Protein AF-K1TF66-F1 (afdb_monomer)

Structure (mmCIF, N/CA/C/O backbone):
data_AF-K1TF66-F1
#
_entry.id   AF-K1TF66-F1
#
loop_
_atom_site.group_PDB
_atom_site.id
_atom_site.type_symbol
_atom_site.label_atom_id
_atom_site.label_alt_id
_atom_site.label_comp_id
_atom_site.label_asym_id
_atom_site.label_entity_id
_atom_site.label_seq_id
_atom_site.pdbx_PDB_ins_code
_atom_site.Cartn_x
_atom_site.Cartn_y
_atom_site.Cartn_z
_atom_site.occupancy
_atom_site.B_iso_or_equiv
_atom_site.auth_seq_id
_atom_site.auth_comp_id
_atom_site.auth_asym_id
_atom_site.auth_atom_id
_atom_site.pdbx_PDB_model_num
ATOM 1 N N . SER A 1 1 ? 3.346 -2.166 -16.291 1.00 53.78 1 SER A N 1
ATOM 2 C CA . SER A 1 1 ? 2.763 -1.190 -15.350 1.00 53.78 1 SER A CA 1
ATOM 3 C C . SER A 1 1 ? 1.456 -1.763 -14.837 1.00 53.78 1 SER A C 1
ATOM 5 O O . S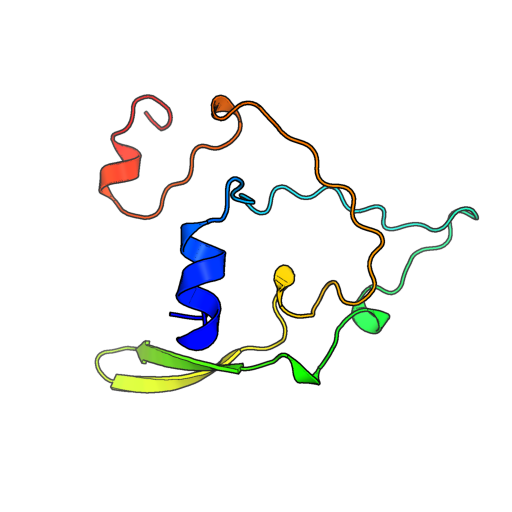ER A 1 1 ? 0.761 -2.369 -15.641 1.00 53.78 1 SER A O 1
ATOM 7 N N . GLN A 1 2 ? 1.143 -1.626 -13.545 1.00 65.62 2 GLN A N 1
ATOM 8 C CA . GLN A 1 2 ? -0.160 -2.035 -12.982 1.00 65.62 2 GLN A CA 1
ATOM 9 C C . GLN A 1 2 ? -1.290 -1.048 -13.340 1.00 65.62 2 GLN A C 1
ATOM 11 O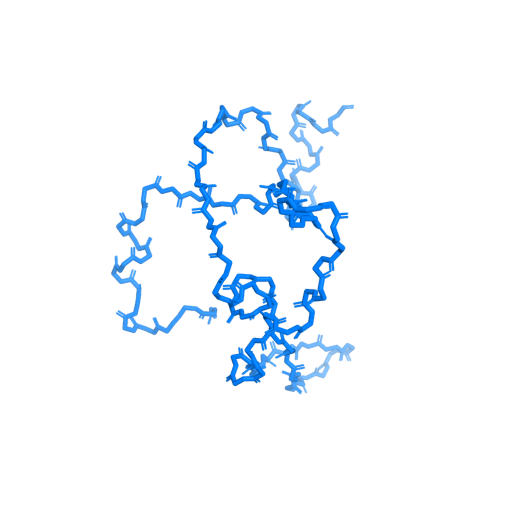 O . GLN A 1 2 ? -2.449 -1.306 -13.049 1.00 65.62 2 GLN A O 1
ATOM 16 N N . ILE A 1 3 ? -0.951 0.080 -13.973 1.00 75.75 3 ILE A N 1
ATOM 17 C CA . ILE A 1 3 ? -1.891 1.123 -14.386 1.00 75.75 3 ILE A CA 1
ATOM 18 C C . ILE A 1 3 ? -2.315 0.846 -15.826 1.00 75.75 3 ILE A C 1
ATOM 20 O O . ILE A 1 3 ? -1.453 0.739 -16.709 1.00 75.75 3 ILE A O 1
ATOM 24 N N . ALA A 1 4 ? -3.622 0.718 -16.060 1.00 82.06 4 ALA A N 1
ATOM 25 C CA . ALA A 1 4 ? -4.149 0.505 -17.399 1.00 82.06 4 ALA A CA 1
ATOM 26 C C . ALA A 1 4 ? -3.851 1.727 -18.290 1.00 82.06 4 ALA A C 1
ATOM 28 O O . ALA A 1 4 ? -3.796 2.853 -17.793 1.00 82.06 4 ALA A O 1
ATOM 29 N N . PRO A 1 5 ? -3.684 1.555 -19.616 1.00 87.44 5 PRO A N 1
ATOM 30 C CA . PRO A 1 5 ? -3.393 2.673 -20.515 1.00 87.44 5 PRO A CA 1
ATOM 31 C C . PRO A 1 5 ? -4.402 3.826 -20.419 1.00 87.44 5 PRO A C 1
ATOM 33 O O . PRO A 1 5 ? -4.015 4.988 -20.530 1.00 87.44 5 PRO A O 1
ATOM 36 N N . ALA A 1 6 ? -5.674 3.504 -20.167 1.00 92.25 6 ALA A N 1
ATOM 37 C CA . ALA A 1 6 ? -6.747 4.479 -19.985 1.00 92.25 6 ALA A CA 1
ATOM 38 C C . ALA A 1 6 ? -6.561 5.367 -18.738 1.00 92.25 6 ALA A C 1
ATOM 40 O O . ALA A 1 6 ? -6.993 6.516 -18.745 1.00 92.25 6 ALA A O 1
ATOM 41 N N . ASP A 1 7 ? -5.858 4.875 -17.714 1.00 90.19 7 ASP A N 1
ATOM 42 C CA . ASP A 1 7 ? -5.668 5.563 -16.431 1.00 90.19 7 ASP A CA 1
ATOM 43 C C . ASP A 1 7 ? -4.367 6.384 -16.381 1.00 90.19 7 ASP A C 1
ATOM 45 O O . ASP A 1 7 ? -4.092 7.090 -15.408 1.00 90.19 7 ASP A O 1
ATOM 49 N N . LEU A 1 8 ? -3.547 6.339 -17.438 1.00 91.75 8 LEU A N 1
ATOM 50 C CA . LEU A 1 8 ? -2.300 7.106 -17.521 1.00 91.75 8 LEU A CA 1
ATOM 51 C C . LEU A 1 8 ? -2.490 8.624 -17.355 1.00 91.75 8 LEU A C 1
ATOM 53 O O . LEU A 1 8 ? -1.644 9.235 -16.698 1.00 91.75 8 LEU A O 1
ATOM 57 N N . PRO A 1 9 ? -3.537 9.269 -17.913 1.00 94.88 9 PRO A N 1
ATOM 58 C CA . PRO A 1 9 ? -3.773 10.691 -17.680 1.00 94.88 9 PRO A CA 1
ATOM 59 C C . PRO A 1 9 ? -4.018 11.002 -16.201 1.00 94.88 9 PRO A C 1
ATOM 61 O O . PRO A 1 9 ? -3.420 11.941 -15.682 1.00 94.88 9 PRO A O 1
ATOM 64 N N . LEU A 1 10 ? -4.815 10.171 -15.514 1.00 91.44 10 LEU A N 1
ATOM 65 C CA . LEU A 1 10 ? -5.103 10.321 -14.085 1.00 91.44 10 LEU A CA 1
ATOM 66 C C . LEU A 1 10 ? -3.825 10.209 -13.256 1.00 91.44 10 LEU A C 1
ATOM 68 O O . LEU A 1 10 ? -3.555 11.071 -12.420 1.00 91.44 10 LEU A O 1
ATOM 72 N N . MET A 1 11 ? -2.997 9.200 -13.543 1.00 89.94 11 MET A N 1
ATOM 73 C CA . MET A 1 11 ? -1.714 9.025 -12.865 1.00 89.94 11 MET A CA 1
ATOM 74 C C . MET A 1 11 ? -0.781 10.225 -13.072 1.00 89.94 11 MET A C 1
ATOM 76 O O . MET A 1 11 ? -0.154 10.677 -12.121 1.00 89.94 11 MET A O 1
ATOM 80 N N . LYS A 1 12 ? -0.711 10.777 -14.289 1.00 93.19 12 LYS A N 1
ATOM 81 C CA . LYS A 1 12 ? 0.121 11.957 -14.575 1.00 93.19 12 LYS A CA 1
ATOM 82 C C . LYS A 1 12 ? -0.367 13.223 -13.870 1.00 93.19 12 LYS A C 1
ATOM 84 O O . LYS A 1 12 ? 0.449 14.088 -13.578 1.00 93.19 12 LYS A O 1
ATOM 89 N N . SER A 1 13 ? -1.672 13.341 -13.625 1.00 95.94 13 SER A N 1
ATOM 90 C CA . SER A 1 13 ? -2.258 14.467 -12.888 1.00 95.94 13 SER A CA 1
ATOM 91 C C . SER A 1 13 ? -2.249 14.297 -11.367 1.00 95.94 13 SER A C 1
ATOM 93 O O . SER A 1 13 ? -2.632 15.227 -10.661 1.00 95.94 13 SER A O 1
ATOM 95 N N . ALA A 1 14 ? -1.857 13.128 -10.850 1.00 93.06 14 ALA A N 1
ATOM 96 C CA . ALA A 1 14 ? -1.867 12.863 -9.418 1.00 93.06 14 ALA A CA 1
ATOM 97 C C . ALA A 1 14 ? -0.884 13.787 -8.681 1.00 93.06 14 ALA A C 1
ATOM 99 O O . ALA A 1 14 ? 0.280 13.910 -9.059 1.00 93.06 14 ALA A O 1
ATOM 100 N N . THR A 1 15 ? -1.355 14.420 -7.609 1.00 93.88 15 THR A N 1
ATOM 101 C CA . THR A 1 15 ? -0.570 15.356 -6.787 1.00 93.88 15 THR A CA 1
ATOM 102 C C . THR A 1 15 ? 0.085 14.691 -5.580 1.00 93.88 15 THR A C 1
ATOM 104 O O . THR A 1 15 ? 1.033 15.232 -5.017 1.00 93.88 15 THR A O 1
ATOM 107 N N . HIS A 1 16 ? -0.406 13.516 -5.188 1.00 91.50 16 HIS A N 1
ATOM 108 C CA . HIS A 1 16 ? -0.015 12.822 -3.967 1.00 91.50 16 HIS A CA 1
ATOM 109 C C . HIS A 1 16 ? 0.470 11.410 -4.276 1.00 91.50 16 HIS A C 1
ATOM 111 O O . HIS A 1 16 ? -0.066 10.721 -5.145 1.00 91.50 16 HIS A O 1
ATOM 117 N N . PHE A 1 17 ? 1.472 10.969 -3.523 1.00 88.12 17 PHE A N 1
ATOM 118 C CA . PHE A 1 17 ? 1.972 9.601 -3.537 1.00 88.12 17 PHE A CA 1
ATOM 119 C C . PHE A 1 17 ? 1.816 9.010 -2.141 1.00 88.12 17 PHE A C 1
ATOM 121 O O . PHE A 1 17 ? 2.166 9.654 -1.155 1.00 88.12 17 PHE A O 1
ATOM 128 N N . ASN A 1 18 ? 1.320 7.778 -2.058 1.00 88.12 18 ASN A N 1
ATOM 129 C CA . ASN A 1 18 ? 1.198 7.087 -0.785 1.00 88.12 18 ASN A CA 1
ATOM 130 C C . ASN A 1 18 ? 2.389 6.132 -0.577 1.00 88.12 18 ASN A C 1
ATOM 132 O O . ASN A 1 18 ? 2.523 5.175 -1.345 1.00 88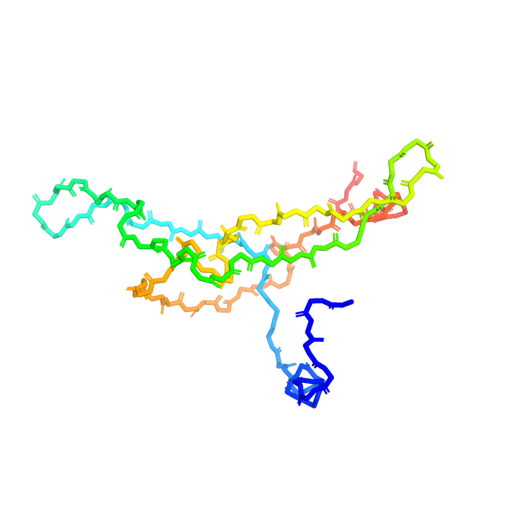.12 18 ASN A O 1
ATOM 136 N N . PRO A 1 19 ? 3.224 6.338 0.459 1.00 86.38 19 PRO A N 1
ATOM 137 C CA . PRO A 1 19 ? 4.346 5.453 0.774 1.00 86.38 19 PRO A CA 1
ATOM 138 C C . PRO A 1 19 ? 3.936 4.091 1.352 1.00 86.38 19 PRO A C 1
ATOM 140 O O . PRO A 1 19 ? 4.787 3.218 1.507 1.00 86.38 19 PRO A O 1
ATOM 143 N N . VAL A 1 20 ? 2.638 3.883 1.598 1.00 85.06 20 VAL A N 1
ATOM 144 C CA . VAL A 1 20 ? 2.058 2.739 2.318 1.00 85.06 20 VAL A CA 1
ATOM 145 C C . VAL A 1 20 ? 2.397 2.759 3.815 1.00 85.06 20 VAL A C 1
ATOM 147 O O . VAL A 1 20 ? 2.390 1.729 4.484 1.00 85.06 20 VAL A O 1
ATOM 150 N N . ASP A 1 21 ? 2.613 3.955 4.361 1.00 88.75 21 ASP A N 1
ATOM 151 C CA . ASP A 1 21 ? 2.640 4.168 5.804 1.00 88.75 21 ASP A CA 1
ATOM 152 C C . ASP A 1 21 ? 1.196 4.168 6.317 1.00 88.75 21 ASP A C 1
ATOM 154 O O . ASP A 1 21 ? 0.398 5.050 5.9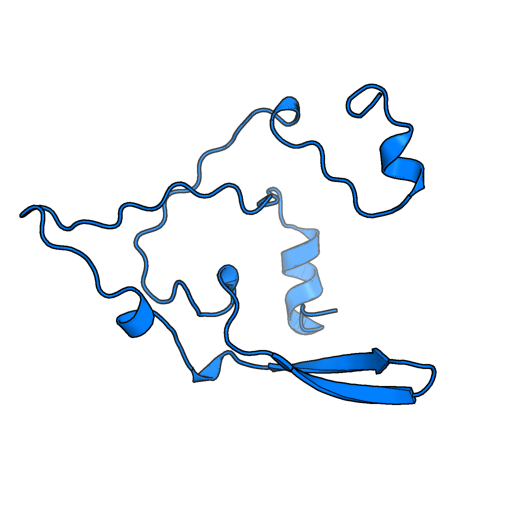93 1.00 88.75 21 ASP A O 1
ATOM 158 N N . LEU A 1 22 ? 0.833 3.133 7.076 1.00 89.94 22 LEU A N 1
ATOM 159 C CA . LEU A 1 22 ? -0.542 2.880 7.497 1.00 89.94 22 LEU A CA 1
ATOM 160 C C . LEU A 1 22 ? -0.631 2.707 9.013 1.00 89.94 22 LEU A C 1
ATOM 162 O O . LEU A 1 22 ? 0.062 1.879 9.603 1.00 89.94 22 LEU A O 1
ATOM 166 N N . VAL A 1 23 ? -1.594 3.400 9.619 1.00 92.25 23 VAL A N 1
ATOM 167 C CA . VAL A 1 23 ? -2.108 3.077 10.953 1.00 92.25 23 VAL A CA 1
ATOM 168 C C . VAL A 1 23 ? -3.484 2.437 10.790 1.00 92.25 23 VAL A C 1
ATOM 170 O O . VAL A 1 23 ? -4.391 3.042 10.223 1.00 92.25 23 VAL A O 1
ATOM 173 N N . CYS A 1 24 ? -3.645 1.206 11.277 1.00 93.00 24 CYS A N 1
ATOM 174 C CA . CYS A 1 24 ? -4.889 0.449 11.152 1.00 93.00 24 CYS A CA 1
ATOM 175 C C . CYS A 1 24 ? -5.585 0.311 12.510 1.00 93.00 24 CYS A C 1
ATOM 177 O O . CYS A 1 24 ? -5.063 -0.326 13.426 1.00 93.00 24 CYS A O 1
ATOM 179 N N . GLY A 1 25 ? -6.802 0.843 12.621 1.00 93.38 25 GLY A N 1
ATOM 180 C CA . GLY A 1 25 ? -7.695 0.520 13.731 1.00 93.38 25 GLY A CA 1
ATOM 181 C C . GLY A 1 25 ? -8.222 -0.906 13.574 1.00 93.38 25 GLY A C 1
ATOM 182 O O . GLY A 1 25 ? -8.991 -1.182 12.661 1.00 93.38 25 GLY A O 1
ATOM 183 N N . VAL A 1 26 ? -7.805 -1.827 14.443 1.00 93.88 26 VAL A N 1
ATOM 184 C CA . VAL A 1 26 ? -8.196 -3.254 14.362 1.00 93.88 26 VAL A CA 1
ATOM 185 C C . VAL A 1 26 ? -9.360 -3.624 15.284 1.00 93.88 26 VAL A C 1
ATOM 187 O O . VAL A 1 26 ? -9.699 -4.803 15.411 1.00 93.88 26 VAL A O 1
ATOM 190 N N . ARG A 1 27 ? -9.959 -2.628 15.945 1.00 95.44 27 ARG A N 1
ATOM 191 C CA . ARG A 1 27 ? -11.074 -2.804 16.876 1.00 95.44 27 ARG A CA 1
ATOM 192 C C . ARG A 1 27 ? -12.247 -1.902 16.525 1.00 95.44 27 ARG A C 1
ATOM 194 O O . ARG A 1 27 ? -12.039 -0.769 16.093 1.00 95.44 27 ARG A O 1
ATOM 201 N N . ASP A 1 28 ? -13.452 -2.410 16.740 1.00 92.69 28 ASP A N 1
ATOM 202 C CA . ASP A 1 28 ? -14.689 -1.646 16.638 1.00 92.69 28 ASP A CA 1
ATOM 203 C C . ASP A 1 28 ? -14.898 -0.720 17.852 1.00 92.69 28 ASP A C 1
ATOM 205 O O . ASP A 1 28 ? -14.114 -0.702 18.805 1.00 92.69 28 ASP A O 1
ATOM 209 N N . ALA A 1 29 ? -15.977 0.068 17.813 1.00 92.44 29 ALA A N 1
ATOM 210 C CA . ALA A 1 29 ? -16.324 1.018 18.870 1.00 92.44 29 ALA A CA 1
ATOM 211 C C . ALA A 1 29 ? -16.683 0.343 20.209 1.00 92.44 29 ALA A C 1
ATOM 213 O O . ALA A 1 29 ? -16.698 1.005 21.244 1.00 92.44 29 ALA A O 1
ATOM 214 N N . GLN A 1 30 ? -16.968 -0.959 20.199 1.00 95.75 30 GLN A N 1
ATOM 215 C CA . GLN A 1 30 ? -17.266 -1.777 21.370 1.00 95.75 30 GLN A CA 1
ATOM 216 C C . GLN A 1 30 ? -16.017 -2.522 21.885 1.00 95.75 30 GLN A C 1
ATOM 218 O O . GLN A 1 30 ? -16.090 -3.227 22.890 1.00 95.75 30 GLN A O 1
ATOM 223 N N . GLY A 1 31 ? -14.861 -2.358 21.228 1.00 94.81 31 GLY A N 1
ATOM 224 C CA . GLY A 1 31 ? -13.592 -3.001 21.570 1.00 94.81 31 GLY A CA 1
ATOM 225 C C . GLY A 1 31 ? -13.393 -4.393 20.955 1.00 94.81 31 GLY A C 1
ATOM 226 O O . GLY A 1 31 ? -12.327 -4.995 21.151 1.00 94.81 31 GLY A O 1
ATOM 227 N N . GLY A 1 32 ? -14.371 -4.895 20.197 1.00 97.12 32 GLY A N 1
ATOM 228 C CA . GLY A 1 32 ? -14.305 -6.156 19.464 1.00 97.12 32 GLY A CA 1
ATOM 229 C C . GLY A 1 32 ? -13.299 -6.089 18.319 1.00 97.12 32 GLY A C 1
ATOM 230 O O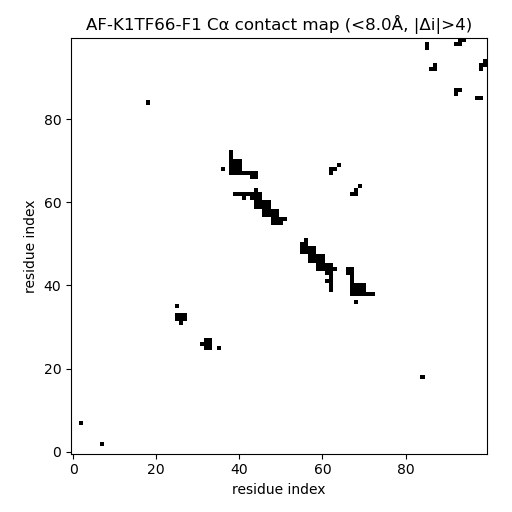 . GLY A 1 32 ? -13.046 -5.027 17.762 1.00 97.12 32 GLY A O 1
ATOM 231 N N . HIS A 1 33 ? -12.671 -7.213 17.974 1.00 97.12 33 HIS A N 1
ATOM 232 C CA . HIS A 1 33 ? -11.713 -7.258 16.868 1.00 97.12 33 HIS A CA 1
ATOM 233 C C . HIS A 1 33 ? -12.424 -7.355 15.517 1.00 97.12 33 HIS A C 1
ATOM 235 O O . HIS A 1 33 ? -13.310 -8.193 15.339 1.00 97.12 33 HIS A O 1
ATOM 241 N N . PHE A 1 34 ? -11.967 -6.578 14.535 1.00 95.50 34 PHE A N 1
ATOM 242 C CA . PHE A 1 34 ? -12.381 -6.783 13.151 1.00 95.50 34 PHE A CA 1
ATOM 243 C C . PHE A 1 34 ? -11.737 -8.044 12.567 1.00 95.50 34 PHE A C 1
ATOM 245 O O . PHE A 1 34 ? -10.535 -8.270 12.703 1.00 95.50 34 PHE A O 1
ATOM 252 N N . ASP A 1 35 ? -12.523 -8.830 11.830 1.00 94.38 35 ASP A N 1
ATOM 253 C CA . ASP A 1 35 ? -11.983 -9.838 10.918 1.00 94.38 35 ASP A CA 1
ATOM 254 C C . ASP A 1 35 ? -11.669 -9.183 9.568 1.00 94.38 35 ASP A C 1
ATOM 256 O O . ASP A 1 35 ? -12.540 -9.070 8.701 1.00 94.38 35 ASP A O 1
ATOM 260 N N . LEU A 1 36 ? -10.418 -8.745 9.392 1.00 92.75 36 LEU A N 1
ATOM 261 C CA . LEU A 1 36 ? -9.975 -8.015 8.197 1.00 92.75 36 LEU A CA 1
ATOM 262 C C . LEU A 1 36 ? -10.163 -8.806 6.893 1.00 92.75 36 LEU A C 1
ATOM 264 O O . LEU A 1 36 ? -10.337 -8.209 5.836 1.00 92.75 36 LEU A O 1
ATOM 268 N N . ARG A 1 37 ? -10.219 -10.144 6.953 1.00 93.12 37 ARG A N 1
ATOM 269 C CA . ARG A 1 37 ? -10.427 -10.996 5.768 1.00 93.12 37 ARG A CA 1
ATOM 270 C C . ARG A 1 37 ? -11.791 -10.770 5.119 1.00 93.12 37 ARG A C 1
ATOM 272 O O . ARG A 1 37 ? -11.952 -11.021 3.932 1.00 93.12 37 ARG A O 1
ATOM 279 N N . ARG A 1 38 ? -12.771 -10.269 5.880 1.00 95.00 38 ARG A N 1
ATOM 280 C CA . ARG A 1 38 ? -14.105 -9.902 5.368 1.00 95.00 38 ARG A CA 1
ATOM 281 C C . ARG A 1 38 ? -14.087 -8.659 4.476 1.00 95.00 38 ARG A C 1
ATOM 283 O O . ARG A 1 38 ? -15.094 -8.353 3.843 1.00 95.00 38 ARG A O 1
ATOM 290 N N . TYR A 1 39 ? -12.964 -7.949 4.455 1.00 94.62 39 TYR A N 1
ATOM 291 C CA . TYR A 1 39 ? -12.740 -6.717 3.707 1.00 94.62 39 TYR A CA 1
ATOM 292 C C . TYR A 1 39 ? -11.716 -6.924 2.584 1.00 94.62 39 TYR A C 1
ATOM 294 O O . TYR A 1 39 ? -11.105 -5.972 2.112 1.00 94.62 39 TYR A O 1
ATOM 302 N N . VAL A 1 40 ? -11.524 -8.174 2.160 1.00 96.12 40 VAL A N 1
ATOM 303 C CA . VAL A 1 40 ? -10.745 -8.520 0.974 1.00 96.12 40 VAL A CA 1
ATOM 304 C C . VAL A 1 40 ? -11.712 -8.721 -0.185 1.00 96.12 40 VAL A C 1
ATOM 306 O O . VAL A 1 40 ? -12.622 -9.543 -0.088 1.00 96.12 40 VAL A O 1
ATOM 309 N N . ASP A 1 41 ? -11.513 -7.993 -1.280 1.00 96.00 41 ASP A N 1
ATOM 310 C CA . ASP A 1 41 ? -12.195 -8.259 -2.543 1.00 96.00 41 ASP A CA 1
ATOM 311 C C . ASP A 1 41 ? -11.394 -9.290 -3.359 1.00 96.00 41 ASP A C 1
ATOM 313 O O . ASP A 1 41 ? -10.332 -8.958 -3.889 1.00 96.00 41 ASP A O 1
ATOM 317 N N . PRO A 1 42 ? -11.859 -10.547 -3.479 1.00 93.50 42 PRO A N 1
ATOM 318 C CA . PRO A 1 42 ? -11.139 -11.580 -4.215 1.00 93.50 42 PRO A CA 1
ATOM 319 C C . PRO A 1 42 ? -11.095 -11.329 -5.730 1.00 93.50 42 PRO A C 1
ATOM 321 O O . PRO A 1 42 ? -10.264 -11.931 -6.410 1.00 93.50 42 PRO A O 1
ATOM 324 N N . ALA A 1 43 ? -11.959 -10.462 -6.272 1.00 93.12 43 ALA A N 1
ATOM 325 C CA . ALA A 1 43 ? -12.033 -10.197 -7.707 1.00 93.12 43 ALA A CA 1
ATOM 326 C C . ALA A 1 43 ? -10.892 -9.306 -8.223 1.00 93.12 43 ALA A C 1
ATOM 328 O O . ALA A 1 43 ? -10.708 -9.192 -9.433 1.00 93.12 43 ALA A O 1
ATOM 329 N N . THR A 1 44 ? -10.110 -8.690 -7.334 1.00 91.88 44 THR A N 1
ATOM 330 C CA . THR A 1 44 ? -9.070 -7.721 -7.713 1.00 91.88 44 THR A CA 1
ATOM 331 C C . THR A 1 44 ? -7.662 -8.306 -7.795 1.00 91.88 44 THR A C 1
ATOM 333 O O . THR A 1 44 ? -6.682 -7.582 -8.015 1.00 91.88 44 THR A O 1
ATOM 336 N N . GLY A 1 45 ? -7.545 -9.627 -7.638 1.00 90.31 45 GLY A N 1
ATOM 337 C CA . GLY A 1 45 ? -6.330 -10.341 -8.001 1.00 90.31 45 GLY A CA 1
ATOM 338 C C . GLY A 1 45 ? -6.026 -10.164 -9.491 1.00 90.31 45 GLY A C 1
ATOM 339 O O . GLY A 1 45 ? -6.930 -10.067 -10.320 1.00 90.31 45 GLY A O 1
ATOM 340 N N . PHE A 1 46 ? -4.747 -10.126 -9.850 1.00 88.81 46 PHE A N 1
ATOM 341 C CA . PHE A 1 46 ? -4.323 -9.900 -11.232 1.00 88.81 46 PHE A CA 1
ATOM 342 C C . PHE A 1 46 ? -3.166 -10.812 -11.625 1.00 88.81 46 PHE A C 1
ATOM 344 O O . PHE A 1 46 ? -2.482 -11.391 -10.783 1.00 88.81 46 PHE A O 1
ATOM 351 N N . ILE A 1 47 ? -2.949 -10.958 -12.932 1.00 89.81 47 ILE A N 1
ATOM 352 C CA . ILE A 1 47 ? -1.814 -11.711 -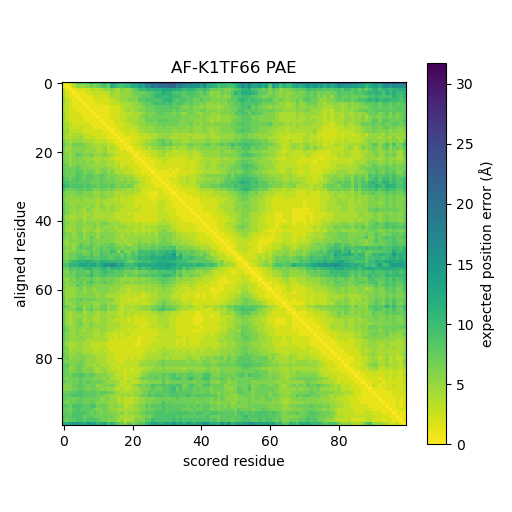13.461 1.00 89.81 47 ILE A CA 1
ATOM 353 C C . ILE A 1 47 ? -0.673 -10.744 -13.757 1.00 89.81 47 ILE A C 1
ATOM 355 O O . ILE A 1 47 ? -0.839 -9.808 -14.539 1.00 89.81 47 ILE A O 1
ATOM 359 N N . SER A 1 48 ? 0.495 -10.992 -13.173 1.00 88.94 48 SER A N 1
ATOM 360 C CA . SER A 1 48 ? 1.720 -10.258 -13.471 1.00 88.94 48 SER A CA 1
ATOM 361 C C . SER A 1 48 ? 2.715 -11.124 -14.235 1.00 88.94 48 SER A C 1
ATOM 363 O O . SER A 1 48 ? 2.829 -12.333 -14.016 1.00 88.94 48 SER A O 1
ATOM 365 N N . SER A 1 49 ? 3.446 -10.496 -15.153 1.00 90.06 49 SER A N 1
ATOM 366 C CA . SER A 1 49 ? 4.604 -11.114 -15.796 1.00 90.06 49 SER A CA 1
ATOM 367 C C . SER A 1 49 ? 5.821 -10.921 -14.901 1.00 90.06 49 SER A C 1
ATOM 369 O O . SER A 1 49 ? 6.120 -9.797 -14.493 1.00 90.06 49 SER A O 1
ATOM 371 N N . LYS A 1 50 ? 6.512 -12.014 -14.586 1.00 87.56 50 LYS A N 1
ATOM 372 C CA . LYS A 1 50 ? 7.761 -12.021 -13.820 1.00 87.56 50 LYS A CA 1
ATOM 373 C C . LYS A 1 50 ? 8.783 -12.887 -14.543 1.00 87.56 50 LYS A C 1
ATOM 375 O O . LYS A 1 50 ? 8.420 -13.741 -15.346 1.00 87.56 50 LYS A O 1
ATOM 380 N N . SER A 1 51 ? 10.048 -12.723 -14.190 1.00 89.75 51 SER A N 1
ATOM 381 C CA . SER A 1 51 ? 11.097 -13.664 -14.560 1.00 89.75 51 SER A CA 1
ATOM 382 C C . SER A 1 51 ? 11.683 -14.298 -13.300 1.00 89.75 51 SER A C 1
ATOM 384 O O . SER A 1 51 ? 11.807 -13.660 -12.254 1.00 89.75 51 SER A O 1
ATOM 386 N N . SER A 1 52 ? 12.000 -15.588 -13.369 1.00 88.44 52 SER A N 1
ATOM 387 C CA . SER A 1 52 ? 12.692 -16.309 -12.299 1.00 88.44 52 SER A CA 1
ATOM 388 C C . SER A 1 52 ? 13.677 -17.288 -12.918 1.00 88.44 52 SER A C 1
ATOM 390 O O . SER A 1 52 ? 13.317 -18.044 -13.820 1.00 88.44 52 SER A O 1
ATOM 392 N N . SER A 1 53 ? 14.940 -17.224 -12.487 1.00 89.56 53 SER A N 1
ATOM 393 C CA . SER A 1 53 ? 16.045 -18.031 -13.029 1.00 89.56 53 SER A CA 1
ATOM 394 C C . SER A 1 53 ? 16.133 -18.010 -14.564 1.00 89.56 53 SER A C 1
ATOM 396 O O . SER A 1 53 ? 16.334 -19.039 -15.201 1.00 89.56 53 SER A O 1
ATOM 398 N N . GLY A 1 54 ? 15.936 -16.831 -15.167 1.00 90.19 54 GLY A N 1
ATOM 399 C CA . GLY A 1 54 ? 15.994 -16.638 -16.622 1.00 90.19 54 GLY A CA 1
ATOM 400 C C . GLY A 1 54 ? 14.763 -17.126 -17.395 1.00 90.19 54 GLY A C 1
ATOM 401 O O . GLY A 1 54 ? 14.750 -17.046 -18.620 1.00 90.19 54 GLY A O 1
ATOM 402 N N . ARG A 1 55 ? 13.721 -17.610 -16.709 1.00 92.88 55 ARG A N 1
ATOM 403 C CA . ARG A 1 55 ? 12.465 -18.050 -17.320 1.00 92.88 55 ARG A CA 1
ATOM 404 C C . ARG A 1 55 ? 11.349 -17.045 -17.064 1.00 92.88 55 ARG A C 1
ATOM 406 O O . ARG A 1 55 ? 11.085 -16.685 -15.918 1.00 92.88 55 ARG A O 1
ATOM 413 N N . GLU A 1 56 ? 10.647 -16.676 -18.128 1.00 94.12 56 GLU A N 1
ATOM 414 C CA . GLU A 1 56 ? 9.404 -15.908 -18.052 1.00 94.12 56 GLU A CA 1
ATOM 415 C C . GLU A 1 56 ? 8.282 -16.745 -17.425 1.00 94.12 56 GLU A C 1
ATOM 417 O O . GLU A 1 56 ? 8.062 -17.910 -17.779 1.00 94.12 56 GLU A O 1
ATOM 422 N N . LEU A 1 57 ? 7.551 -16.139 -16.496 1.00 93.00 57 LEU A N 1
ATOM 423 C CA . LEU A 1 57 ? 6.415 -16.745 -15.822 1.00 93.00 57 LEU A CA 1
ATOM 424 C C . LEU A 1 57 ? 5.282 -15.738 -15.647 1.00 93.00 57 LEU A C 1
ATOM 426 O O . LEU A 1 57 ? 5.486 -14.533 -15.514 1.00 93.00 57 LEU A O 1
ATOM 430 N N . ARG A 1 58 ? 4.061 -16.266 -15.619 1.00 92.88 58 ARG A N 1
ATOM 431 C CA . ARG A 1 58 ? 2.874 -15.516 -15.216 1.00 92.88 58 ARG A CA 1
ATOM 432 C C . ARG A 1 58 ? 2.535 -15.908 -13.787 1.00 92.88 58 ARG A C 1
ATOM 434 O O . ARG A 1 58 ? 2.333 -17.090 -13.517 1.00 92.88 58 ARG A O 1
ATOM 441 N N . ALA A 1 59 ? 2.503 -14.933 -12.890 1.00 90.56 59 ALA A N 1
ATOM 442 C CA . ALA A 1 59 ? 2.138 -15.119 -11.496 1.00 90.56 59 ALA A CA 1
ATOM 443 C C . ALA A 1 59 ? 0.735 -14.562 -11.259 1.00 90.56 59 ALA A C 1
ATOM 445 O O . ALA A 1 59 ? 0.423 -13.465 -11.717 1.00 90.56 59 ALA A O 1
ATOM 446 N N . GLN A 1 60 ? -0.097 -15.304 -10.529 1.00 91.06 60 GLN A N 1
ATOM 447 C CA . GLN A 1 60 ? -1.331 -14.757 -9.981 1.00 91.06 60 GLN A CA 1
ATOM 448 C C . GLN A 1 60 ? -1.002 -14.030 -8.680 1.00 91.06 60 GLN A C 1
ATOM 450 O O . GLN A 1 60 ? -0.577 -14.648 -7.705 1.00 91.06 60 GLN A O 1
ATOM 455 N N . GLU A 1 61 ? -1.176 -12.715 -8.678 1.00 91.31 61 GLU A N 1
ATOM 456 C CA . GLU A 1 61 ? -1.094 -11.901 -7.475 1.00 91.31 61 GLU A CA 1
ATOM 457 C C . GLU A 1 61 ? -2.474 -11.833 -6.833 1.00 91.31 61 GLU A C 1
ATOM 459 O O . GLU A 1 61 ? -3.461 -11.449 -7.466 1.00 91.31 61 GLU A O 1
ATOM 464 N N . LEU A 1 62 ? -2.534 -12.250 -5.570 1.00 92.94 62 LEU A N 1
ATOM 465 C CA . LEU A 1 62 ? -3.718 -12.076 -4.742 1.00 92.94 62 LEU A CA 1
ATOM 466 C C . LEU A 1 62 ? -3.965 -10.581 -4.492 1.00 92.94 62 LEU A C 1
ATOM 468 O O . LEU A 1 62 ? -3.043 -9.777 -4.663 1.00 92.94 62 LEU A O 1
ATOM 472 N N . PRO A 1 63 ? -5.183 -10.199 -4.072 1.00 93.44 63 PRO A N 1
ATOM 473 C CA . PRO A 1 63 ? -5.483 -8.823 -3.704 1.00 93.44 63 PRO A CA 1
ATOM 474 C C . PRO A 1 63 ? -4.427 -8.275 -2.738 1.00 93.44 63 PRO A C 1
ATOM 476 O O . PRO A 1 63 ? -4.271 -8.748 -1.612 1.00 93.44 63 PRO A O 1
ATOM 479 N N . GLY A 1 64 ? -3.671 -7.282 -3.186 1.00 89.94 64 GLY A N 1
ATOM 480 C CA . GLY A 1 64 ? -2.769 -6.516 -2.340 1.00 89.94 64 GLY A CA 1
ATOM 481 C C . GLY A 1 64 ? -3.554 -5.484 -1.543 1.00 89.94 64 GLY A C 1
ATOM 482 O O . GLY A 1 64 ? -4.758 -5.309 -1.738 1.00 89.94 64 GLY A O 1
ATOM 483 N N . LEU A 1 65 ? -2.874 -4.797 -0.625 1.00 88.69 65 LEU A N 1
ATOM 484 C CA . LEU A 1 65 ? -3.516 -3.856 0.293 1.00 88.69 65 LEU A CA 1
ATOM 485 C C . LEU A 1 65 ? -4.385 -2.836 -0.461 1.00 88.69 65 LEU A C 1
ATOM 487 O O . LEU A 1 65 ? -5.594 -2.830 -0.274 1.00 88.69 65 LEU A O 1
ATOM 491 N N . TRP A 1 66 ? -3.793 -2.083 -1.392 1.00 85.25 66 TRP A N 1
ATOM 492 C CA . TRP A 1 66 ? -4.462 -1.006 -2.134 1.00 85.25 66 TRP A CA 1
ATOM 493 C C . TRP A 1 66 ? -5.437 -1.465 -3.209 1.00 85.25 66 TRP A C 1
ATOM 495 O O . TRP A 1 66 ? -6.431 -0.792 -3.456 1.00 85.25 66 TRP A O 1
ATOM 505 N N . ASN A 1 67 ? -5.152 -2.584 -3.874 1.00 83.44 67 ASN A N 1
ATOM 506 C CA . ASN A 1 67 ? -5.975 -3.044 -4.986 1.00 83.44 67 ASN A CA 1
ATOM 507 C C . ASN A 1 67 ? -7.130 -3.944 -4.543 1.00 83.44 67 ASN A C 1
ATOM 509 O O . ASN A 1 67 ? -7.976 -4.230 -5.375 1.00 83.44 67 ASN A O 1
ATOM 513 N N . GLY A 1 68 ? -7.230 -4.371 -3.279 1.00 91.81 68 GLY A N 1
ATOM 514 C CA . GLY A 1 68 ? -8.477 -4.985 -2.799 1.00 91.81 68 GLY A CA 1
ATOM 515 C C . GLY A 1 68 ? -8.476 -5.628 -1.421 1.00 91.81 68 GLY A C 1
ATOM 516 O O . GLY A 1 68 ? -9.552 -5.943 -0.930 1.00 91.81 68 GLY A O 1
ATOM 517 N N . SER A 1 69 ? -7.333 -5.790 -0.753 1.00 94.31 69 SER A N 1
ATOM 518 C CA . SER A 1 69 ? -7.303 -6.303 0.627 1.00 94.31 69 SER A CA 1
ATOM 519 C C . SER A 1 69 ? -7.781 -5.290 1.677 1.00 94.31 69 SER A C 1
ATOM 521 O O . SER A 1 69 ? -7.968 -5.658 2.834 1.00 94.31 69 SER A O 1
ATOM 523 N N . MET A 1 70 ? -8.003 -4.032 1.281 1.00 93.94 70 MET A N 1
ATOM 524 C CA . MET A 1 70 ? -8.640 -2.992 2.099 1.00 93.94 70 MET A CA 1
ATOM 525 C C . MET A 1 70 ? -10.034 -2.580 1.593 1.00 93.94 70 MET A C 1
ATOM 527 O O . MET A 1 70 ? -10.492 -1.456 1.820 1.00 93.94 70 MET A O 1
ATOM 531 N N . ALA A 1 71 ? -10.719 -3.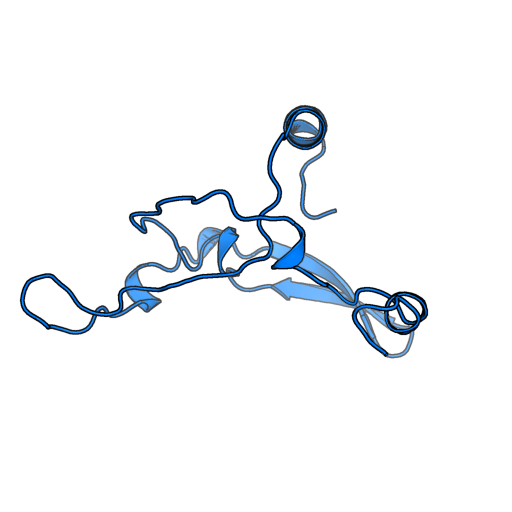459 0.862 1.00 94.69 71 ALA A N 1
ATOM 532 C CA . ALA A 1 71 ? -12.019 -3.153 0.285 1.00 94.69 71 ALA A CA 1
ATOM 533 C C . ALA A 1 71 ? -13.021 -2.702 1.363 1.00 94.69 71 ALA A C 1
ATOM 535 O O . ALA A 1 71 ? -13.262 -3.379 2.363 1.00 94.69 71 ALA A O 1
ATOM 536 N N . ARG A 1 72 ? -13.655 -1.548 1.124 1.00 92.31 72 ARG A N 1
ATOM 537 C CA . ARG A 1 72 ? -14.646 -0.916 2.018 1.00 92.31 72 ARG A CA 1
ATOM 538 C C . ARG A 1 72 ? -14.113 -0.460 3.379 1.00 92.31 72 ARG A C 1
ATOM 540 O O . ARG A 1 72 ? -14.900 -0.291 4.309 1.00 92.31 72 ARG A O 1
ATOM 547 N N . TRP A 1 73 ? -12.808 -0.252 3.518 1.00 93.69 73 TRP A N 1
ATOM 548 C CA . TRP A 1 73 ? -12.280 0.421 4.700 1.00 93.69 73 TRP A CA 1
ATOM 549 C C . TRP A 1 73 ? -12.717 1.890 4.719 1.00 93.69 73 TRP A C 1
ATOM 551 O O . TRP A 1 73 ? -12.768 2.549 3.682 1.00 93.69 73 TRP A O 1
ATOM 561 N N . ASN A 1 74 ? -12.990 2.416 5.914 1.00 93.56 74 ASN A N 1
ATOM 562 C CA . ASN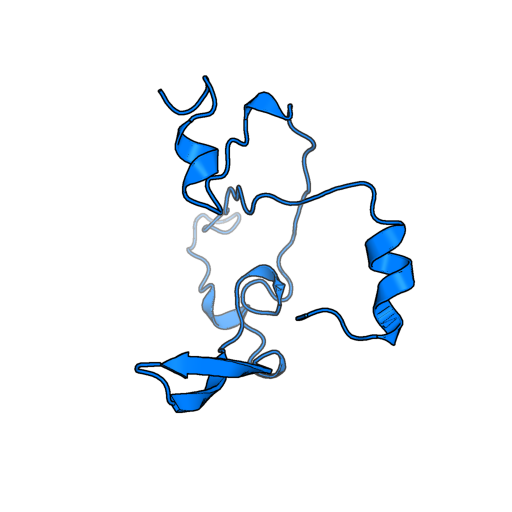 A 1 74 ? -13.059 3.860 6.118 1.00 93.56 74 ASN A CA 1
ATOM 563 C C . ASN A 1 74 ? -11.622 4.381 6.187 1.00 93.56 74 ASN A C 1
ATOM 565 O O . ASN A 1 74 ? -10.906 4.095 7.146 1.00 93.56 74 ASN A O 1
ATOM 569 N N . THR A 1 75 ? -11.187 5.102 5.159 1.00 92.44 75 THR A N 1
ATOM 570 C CA . THR A 1 75 ? -9.799 5.559 5.026 1.00 92.44 75 THR A CA 1
ATOM 571 C C . THR A 1 75 ? -9.724 7.074 5.129 1.00 92.44 75 THR A C 1
ATOM 573 O O . THR A 1 75 ? -10.479 7.788 4.474 1.00 92.44 75 THR A O 1
ATOM 576 N N . VAL A 1 76 ? -8.785 7.558 5.939 1.00 93.88 76 VAL A N 1
ATOM 577 C CA . VAL A 1 76 ? -8.428 8.975 6.038 1.00 93.88 76 VAL A CA 1
ATOM 578 C C . VAL A 1 76 ? -6.987 9.119 5.567 1.00 93.88 76 VAL A C 1
ATOM 580 O O . VAL A 1 76 ? -6.110 8.405 6.049 1.00 93.88 76 VAL A O 1
ATOM 583 N N . PHE A 1 77 ? -6.753 10.026 4.622 1.00 93.25 77 PHE A N 1
ATOM 584 C CA . PHE A 1 77 ? -5.413 10.365 4.150 1.00 93.25 77 PHE A CA 1
ATOM 585 C C . PHE A 1 77 ? -4.898 11.586 4.903 1.00 93.25 77 PHE A C 1
ATOM 587 O O . PHE A 1 77 ? -5.646 12.535 5.142 1.00 93.25 77 PHE A O 1
ATOM 594 N N . VAL A 1 78 ? -3.625 11.543 5.283 1.00 93.50 78 VAL A N 1
ATOM 595 C CA . VAL A 1 78 ? -2.952 12.617 6.011 1.00 93.50 78 VAL A CA 1
ATOM 596 C C . VAL A 1 78 ? -1.663 12.942 5.275 1.00 93.50 78 VAL A C 1
ATOM 598 O O . VAL A 1 78 ? -0.827 12.059 5.080 1.00 93.50 78 VAL A O 1
ATOM 601 N N . ASP A 1 79 ? -1.510 14.203 4.880 1.00 94.25 79 ASP A N 1
ATOM 602 C CA . ASP A 1 79 ? -0.269 14.690 4.288 1.00 94.25 79 ASP A CA 1
ATOM 603 C C . ASP A 1 79 ? 0.804 14.808 5.369 1.00 94.25 79 ASP A C 1
ATOM 605 O O . ASP A 1 79 ? 0.582 15.372 6.444 1.00 94.25 79 ASP A O 1
ATOM 609 N N . VAL A 1 80 ? 1.983 14.271 5.074 1.00 92.50 80 VAL A N 1
ATOM 610 C CA . VAL A 1 80 ? 3.134 14.256 5.979 1.00 92.50 80 VAL A CA 1
ATOM 611 C C . VAL A 1 80 ? 4.357 14.862 5.291 1.00 92.50 80 VAL A C 1
ATOM 613 O O . VAL A 1 80 ? 4.441 14.850 4.058 1.00 92.50 80 VAL A O 1
ATOM 616 N N . PRO A 1 81 ? 5.321 15.414 6.049 1.00 92.69 81 PRO A N 1
ATOM 617 C CA . PRO A 1 81 ? 6.555 15.930 5.470 1.00 92.69 81 PRO A CA 1
ATOM 618 C C . PRO A 1 81 ? 7.303 14.850 4.683 1.00 92.69 81 PRO A C 1
ATOM 620 O O . PRO A 1 81 ? 7.436 13.725 5.148 1.00 92.69 81 PRO A O 1
ATOM 623 N N . VAL A 1 82 ? 7.889 15.208 3.537 1.00 87.75 82 VAL A N 1
ATOM 624 C CA . VAL A 1 82 ? 8.651 14.258 2.699 1.00 87.75 82 VAL A CA 1
ATOM 625 C C . VAL A 1 82 ? 9.791 13.560 3.455 1.00 87.75 82 VAL A C 1
ATOM 627 O O . VAL A 1 82 ? 10.156 12.436 3.129 1.00 87.75 82 VAL A O 1
ATOM 630 N N . SER A 1 83 ? 10.330 14.194 4.500 1.00 89.69 83 SER A N 1
ATOM 631 C CA . SER A 1 83 ? 11.388 13.632 5.343 1.00 89.69 83 SER A CA 1
ATOM 632 C C . SER A 1 83 ? 10.973 12.374 6.110 1.00 89.69 83 SER A C 1
ATOM 634 O O . SER A 1 83 ? 11.852 11.636 6.546 1.00 89.69 83 SER A O 1
ATOM 636 N N . THR A 1 84 ? 9.673 12.096 6.269 1.00 88.69 84 THR A N 1
ATOM 637 C CA . THR A 1 84 ? 9.204 10.857 6.909 1.00 88.69 84 THR A CA 1
ATOM 638 C C . THR A 1 84 ? 9.342 9.638 6.001 1.00 88.69 84 THR A C 1
ATOM 640 O O . THR A 1 84 ? 9.221 8.516 6.480 1.00 88.69 84 THR A O 1
ATOM 643 N N . PHE A 1 85 ? 9.623 9.833 4.708 1.00 89.44 85 PHE A N 1
ATOM 644 C CA . PHE A 1 85 ? 9.687 8.762 3.725 1.00 89.44 85 PHE A CA 1
ATOM 645 C C . PHE A 1 85 ? 11.040 8.726 3.009 1.00 89.44 85 PHE A C 1
ATOM 647 O O . PHE A 1 85 ? 11.326 9.532 2.125 1.00 89.44 85 PHE A O 1
ATOM 654 N N . SER A 1 86 ? 11.864 7.734 3.355 1.00 90.38 86 SER A N 1
ATOM 655 C CA . SER A 1 86 ? 13.169 7.494 2.724 1.00 90.38 86 SER A CA 1
ATOM 656 C C . SER A 1 86 ? 13.208 6.083 2.110 1.00 90.38 86 SER A C 1
ATOM 658 O O . SER A 1 86 ? 13.654 5.139 2.761 1.00 90.38 86 SER A O 1
ATOM 660 N N . PRO A 1 87 ? 12.664 5.872 0.895 1.00 90.06 87 PRO A N 1
ATOM 661 C CA . PRO A 1 87 ? 12.623 4.549 0.281 1.00 90.06 87 PRO A CA 1
ATOM 662 C C . PRO A 1 87 ? 13.955 4.176 -0.376 1.00 90.06 87 PRO A C 1
ATOM 664 O O . PRO A 1 87 ? 14.577 4.991 -1.056 1.00 90.06 87 PRO A O 1
ATOM 667 N N . VAL A 1 88 ? 14.294 2.889 -0.302 1.00 90.38 88 VAL A N 1
ATOM 668 C CA . VAL A 1 88 ? 15.368 2.266 -1.087 1.00 90.38 88 VAL A CA 1
ATOM 669 C C . VAL A 1 88 ? 14.722 1.366 -2.141 1.00 90.38 88 VAL A C 1
ATOM 671 O O . VAL A 1 88 ? 14.095 0.358 -1.814 1.00 90.38 88 VAL A O 1
ATOM 674 N N . LYS A 1 89 ? 14.812 1.750 -3.415 1.00 88.12 89 LYS A N 1
ATOM 675 C CA . LYS A 1 89 ? 14.275 0.998 -4.564 1.00 88.12 89 LYS A CA 1
ATOM 676 C C . LYS A 1 89 ? 15.373 0.343 -5.389 1.00 88.12 89 LYS A C 1
ATOM 678 O O . LYS A 1 89 ? 15.147 -0.709 -5.980 1.00 88.12 89 LYS A O 1
ATOM 683 N N . VAL A 1 90 ? 16.542 0.962 -5.433 1.00 91.62 90 VAL A N 1
ATOM 684 C CA . VAL A 1 90 ? 17.704 0.528 -6.209 1.00 91.62 90 VAL A CA 1
ATOM 685 C C . VAL A 1 90 ? 18.970 0.715 -5.372 1.00 91.62 90 VAL A C 1
ATOM 687 O O . VAL A 1 90 ? 18.975 1.497 -4.426 1.00 91.62 90 VAL A O 1
ATOM 690 N N . VAL A 1 91 ? 20.046 -0.015 -5.680 1.00 92.19 91 VAL A N 1
ATOM 691 C CA . VAL A 1 91 ? 21.248 -0.085 -4.818 1.00 92.19 91 VAL A CA 1
ATOM 692 C C . VAL A 1 91 ? 21.843 1.297 -4.530 1.00 92.19 91 VAL A C 1
ATOM 694 O O . VAL A 1 91 ? 22.230 1.583 -3.403 1.00 92.19 91 VAL A O 1
ATOM 697 N N . GLN A 1 92 ? 21.855 2.182 -5.524 1.00 94.38 92 GLN A N 1
ATOM 698 C CA . GLN A 1 92 ? 22.337 3.555 -5.402 1.00 94.38 92 GLN A CA 1
ATOM 699 C C .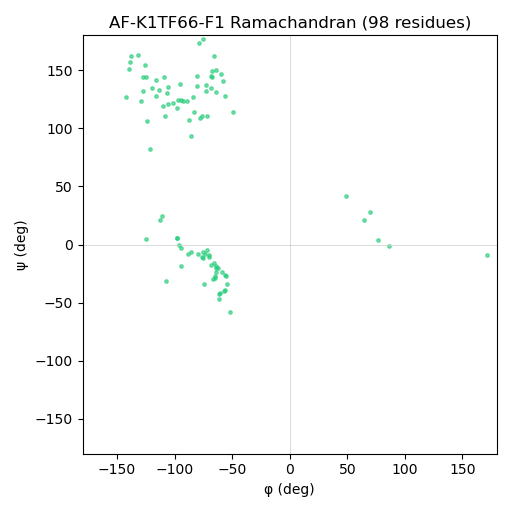 GLN A 1 92 ? 21.539 4.408 -4.410 1.00 94.38 92 GLN A C 1
ATOM 701 O O . GLN A 1 92 ? 22.063 5.408 -3.926 1.00 94.38 92 GLN A O 1
ATOM 706 N N . ASP A 1 93 ? 20.303 4.030 -4.073 1.00 93.00 93 ASP A N 1
ATOM 707 C CA . ASP A 1 93 ? 19.525 4.764 -3.077 1.00 93.00 93 ASP A CA 1
ATOM 708 C C . ASP A 1 93 ? 20.178 4.680 -1.696 1.00 93.00 93 ASP A C 1
ATOM 710 O O . ASP A 1 93 ? 20.096 5.639 -0.938 1.00 93.00 93 ASP A O 1
ATOM 714 N N . LEU A 1 94 ? 20.915 3.602 -1.401 1.00 93.19 94 LEU A N 1
ATOM 715 C CA . LEU A 1 94 ? 21.655 3.444 -0.145 1.00 93.19 94 LEU A CA 1
ATOM 716 C C . LEU A 1 94 ? 22.775 4.477 0.034 1.00 93.19 94 LEU A C 1
ATOM 718 O O . LEU A 1 94 ? 23.202 4.716 1.156 1.00 93.19 94 LEU A O 1
ATOM 722 N N . LEU A 1 95 ? 23.251 5.103 -1.046 1.00 94.06 95 LEU A N 1
ATOM 723 C CA . LEU A 1 95 ? 24.307 6.120 -0.983 1.00 94.06 95 LEU A CA 1
ATOM 724 C C . LEU A 1 95 ? 23.787 7.499 -0.556 1.00 94.06 95 LEU A C 1
ATOM 726 O O . LEU A 1 95 ? 24.577 8.422 -0.361 1.00 94.06 95 LEU A O 1
ATOM 730 N N . ARG A 1 96 ? 22.465 7.679 -0.451 1.00 91.81 96 ARG A N 1
ATOM 731 C CA . ARG A 1 96 ? 21.884 8.956 -0.025 1.00 91.81 96 ARG A CA 1
ATOM 732 C C . ARG A 1 96 ? 22.212 9.208 1.456 1.00 91.81 96 ARG A C 1
ATOM 734 O O . ARG A 1 96 ? 22.176 8.258 2.235 1.00 91.81 96 ARG A O 1
ATOM 741 N N . PRO A 1 97 ? 22.450 10.463 1.884 1.00 91.75 97 PRO A N 1
ATOM 742 C CA . PRO A 1 97 ? 22.805 10.780 3.273 1.00 91.75 97 PRO A CA 1
ATOM 743 C C . PRO A 1 97 ? 21.813 10.278 4.328 1.00 91.75 97 PRO A C 1
ATOM 745 O O . PRO A 1 97 ? 22.201 10.021 5.455 1.00 91.75 97 PRO A O 1
ATOM 748 N N . GLN A 1 98 ? 20.535 10.123 3.974 1.00 89.25 98 GLN A N 1
ATOM 749 C CA . GLN A 1 98 ? 19.500 9.592 4.867 1.00 89.25 98 GLN A CA 1
ATOM 750 C C . GLN A 1 98 ? 19.661 8.086 5.170 1.00 89.25 98 GLN A C 1
ATOM 752 O O . GLN A 1 98 ? 18.931 7.556 6.004 1.00 89.25 98 GLN A O 1
ATOM 757 N N . HIS A 1 99 ? 20.568 7.392 4.473 1.00 90.62 99 HIS A N 1
ATOM 758 C CA . HIS A 1 99 ? 20.781 5.941 4.534 1.00 90.62 99 HIS A CA 1
ATOM 759 C C . HIS A 1 99 ? 22.226 5.530 4.876 1.00 90.62 99 HIS A C 1
ATOM 761 O O . HIS A 1 99 ? 22.528 4.337 4.842 1.00 90.62 99 HIS A O 1
ATOM 767 N N . GLN A 1 100 ? 23.099 6.495 5.182 1.00 80.56 100 GLN A N 1
ATOM 768 C CA . GLN A 1 100 ? 24.470 6.287 5.666 1.00 80.56 100 GLN A CA 1
ATOM 769 C C . GLN A 1 100 ? 24.511 6.451 7.186 1.00 80.56 100 GLN A C 1
ATOM 771 O O . GLN A 1 100 ? 25.240 5.670 7.833 1.00 80.56 100 GLN A O 1
#

Foldseek 3Di:
DVADPVCVVVVVPDPDDDPPDDDDDQADPVRHGDPLQVQFDQVQWDWDWDDDPNDIDIDTGGDDPVRGSRHPPPDDDDDDDPVVDQDDDDPCSCVDPNND

Mean predicted aligned error: 5.27 Å

Radius of gyration: 17.74 Å; Cα contacts (8 Å, |Δi|>4): 79; chains: 1; bounding box: 42×34×42 Å

Sequence (100 aa):
SQIAPADLPLMKSATHFNPVDLVCGVRDAQGGHFDLRRYVDPATGFISSKSSSGRELRAQELPGLWNGSMARWNTVFVDVPVSTFSPVKVVQDLLRPQHQ

InterPro domains:
  IPR025393 Domain of unknown function DUF4301 [PF14134] (9-100)

pLDDT: mean 90.8, std 5.66, range [53.78, 97.12]

Solvent-accessible surface area (backbone atoms only — not comparable to full-atom values): 6844 Å² total; per-residue (Å²): 124,97,66,55,82,89,46,47,65,59,61,72,67,54,90,78,82,83,91,78,85,78,88,78,84,59,49,50,98,87,68,47,72,62,68,61,75,81,24,44,37,78,84,47,37,48,78,43,84,46,73,57,97,90,38,82,44,80,42,80,42,68,40,44,61,91,64,13,38,49,40,88,59,92,81,83,89,77,94,70,67,69,87,81,62,82,82,74,88,50,81,73,46,49,74,38,82,95,60,110

Nearest PDB structures (foldseek):
  7pnu-assembly1_F  TM=4.934E-01  e=1.919E+00  Mus musculus
  2v4j-assembly1_E  TM=4.571E-01  e=3.272E+00  Nitratidesulfovibrio vulgaris str. Hildenborough

Organism: NCBI:txid408170

Secondary structure (DSSP, 8-state):
--S-GGGHHHHHH-------------B-TTSPBP-GGGG--GGG-EEEEEEETTEEEEEEE---IIIIITTT---------GGG-----SGGGGGSGGG-